Protein AF-A0A520I841-F1 (afdb_monomer_lite)

Foldseek 3Di:
DDPVVVVVVVVVVVVVVCVVPVDDDPVCPVVVVVVVVVVVD

Structure (mmCIF, N/CA/C/O backbone):
data_AF-A0A520I841-F1
#
_entry.id   AF-A0A520I841-F1
#
loop_
_atom_site.group_PDB
_atom_site.id
_atom_site.type_symbol
_atom_site.label_atom_id
_atom_site.label_alt_id
_atom_site.label_comp_id
_atom_site.label_asym_id
_atom_site.label_entity_id
_atom_site.label_seq_id
_atom_site.pdbx_PDB_ins_code
_atom_site.Cartn_x
_atom_site.Cartn_y
_atom_site.Cartn_z
_atom_site.occupancy
_atom_site.B_iso_or_equiv
_atom_site.auth_seq_id
_atom_site.auth_comp_id
_atom_site.auth_asym_id
_atom_site.auth_atom_id
_atom_site.pdbx_PDB_model_num
ATOM 1 N N . MET A 1 1 ? 18.579 -3.911 -14.513 1.00 75.31 1 MET A N 1
ATOM 2 C CA . MET A 1 1 ? 17.160 -3.772 -14.893 1.00 75.31 1 MET A CA 1
ATOM 3 C C . MET A 1 1 ? 17.094 -2.696 -15.949 1.00 75.31 1 MET A C 1
ATOM 5 O O . MET A 1 1 ? 17.643 -1.626 -15.715 1.00 75.31 1 MET A O 1
ATOM 9 N N .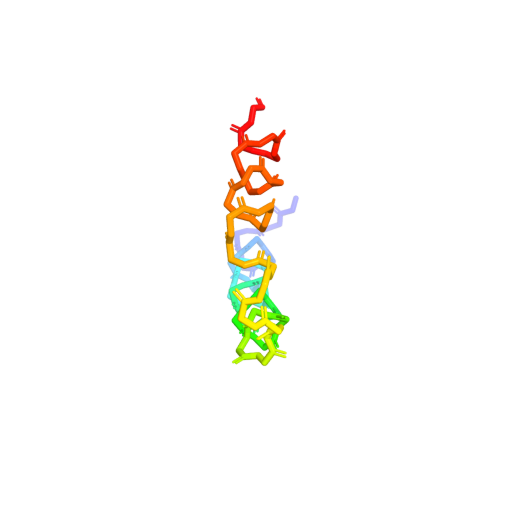 ASP A 1 2 ? 16.492 -2.984 -17.094 1.00 93.94 2 ASP A N 1
ATOM 10 C CA . ASP A 1 2 ? 16.363 -1.997 -18.165 1.00 93.94 2 ASP A CA 1
ATOM 11 C C . ASP A 1 2 ? 15.372 -0.895 -17.775 1.00 93.94 2 ASP A C 1
ATOM 13 O O . ASP A 1 2 ? 14.460 -1.124 -16.978 1.00 93.94 2 ASP A O 1
ATOM 17 N N . PH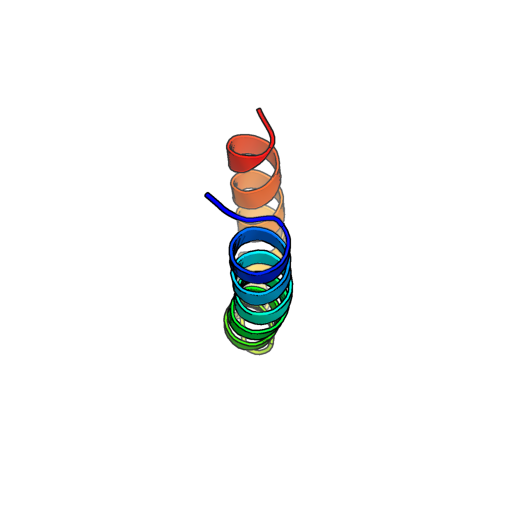E A 1 3 ? 15.524 0.302 -18.349 1.00 93.75 3 PHE A N 1
ATOM 18 C CA . PHE A 1 3 ? 14.663 1.455 -18.050 1.00 93.75 3 PHE A CA 1
ATOM 19 C C . PHE A 1 3 ? 13.169 1.129 -18.209 1.00 93.75 3 PHE A C 1
ATOM 21 O O . PHE A 1 3 ? 12.364 1.464 -17.345 1.00 93.75 3 PHE A O 1
ATOM 28 N N . ILE A 1 4 ? 12.814 0.403 -19.273 1.00 95.31 4 ILE A N 1
ATOM 29 C CA . ILE A 1 4 ? 11.435 -0.022 -19.550 1.00 95.31 4 ILE A CA 1
ATOM 30 C C . ILE A 1 4 ? 10.904 -0.946 -18.443 1.00 95.31 4 ILE A C 1
ATOM 32 O O . ILE A 1 4 ? 9.740 -0.839 -18.064 1.00 95.31 4 ILE A O 1
ATOM 36 N N . ALA A 1 5 ? 11.752 -1.816 -17.886 1.00 95.50 5 ALA A N 1
ATOM 37 C CA . ALA A 1 5 ? 11.375 -2.705 -16.791 1.00 95.50 5 ALA A CA 1
ATOM 38 C C . ALA A 1 5 ? 11.183 -1.943 -15.469 1.00 95.50 5 ALA A C 1
ATOM 40 O O . ALA A 1 5 ? 10.251 -2.224 -14.725 1.00 95.50 5 ALA A O 1
ATOM 41 N N . ILE A 1 6 ? 12.023 -0.946 -15.176 1.00 96.56 6 ILE A N 1
ATOM 42 C CA . ILE A 1 6 ? 11.856 -0.106 -13.976 1.00 96.56 6 ILE A CA 1
ATOM 43 C C . ILE A 1 6 ? 10.582 0.740 -14.092 1.00 96.56 6 ILE A C 1
ATOM 45 O O . ILE A 1 6 ? 9.819 0.845 -13.133 1.00 96.56 6 ILE A O 1
ATOM 4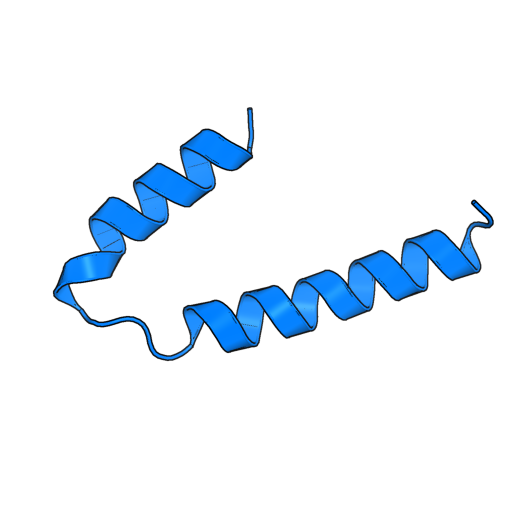9 N N . LEU A 1 7 ? 10.319 1.301 -15.275 1.00 96.88 7 LEU A N 1
ATOM 50 C CA . LEU A 1 7 ? 9.125 2.098 -15.540 1.00 96.88 7 LEU A CA 1
ATOM 51 C C . LEU A 1 7 ? 7.838 1.262 -15.435 1.00 96.88 7 LEU A C 1
ATOM 53 O O . LEU A 1 7 ? 6.851 1.731 -14.869 1.00 96.88 7 LEU A O 1
ATOM 57 N N . SER A 1 8 ? 7.841 0.016 -15.916 1.00 96.06 8 SER A N 1
ATOM 58 C CA . SER A 1 8 ? 6.683 -0.875 -15.777 1.00 96.06 8 SER A CA 1
ATOM 59 C C . SER A 1 8 ? 6.432 -1.285 -14.323 1.00 96.06 8 SER A C 1
ATOM 61 O O . SER A 1 8 ? 5.281 -1.258 -13.881 1.00 96.06 8 SER A O 1
ATOM 63 N N . ILE A 1 9 ? 7.489 -1.586 -13.556 1.00 96.12 9 ILE A N 1
ATOM 64 C CA . ILE A 1 9 ? 7.400 -1.871 -12.114 1.00 96.12 9 ILE A CA 1
ATOM 65 C C . ILE A 1 9 ? 6.855 -0.656 -11.359 1.00 96.12 9 ILE A C 1
ATOM 67 O O . ILE A 1 9 ? 5.972 -0.815 -10.520 1.00 96.12 9 ILE A O 1
ATOM 71 N N . PHE A 1 10 ? 7.327 0.551 -11.677 1.00 96.75 10 PHE A N 1
ATOM 72 C CA . PHE A 1 10 ? 6.852 1.789 -11.059 1.00 96.75 10 PHE A CA 1
ATOM 73 C C . PHE A 1 10 ? 5.347 1.992 -11.268 1.00 96.75 10 PHE A C 1
ATOM 75 O O . PHE A 1 10 ? 4.601 2.162 -10.304 1.00 96.75 10 PHE A O 1
ATOM 82 N N . VAL A 1 11 ? 4.888 1.902 -12.519 1.00 97.56 11 VAL A N 1
ATOM 83 C CA . VAL A 1 11 ? 3.468 2.066 -12.855 1.00 97.56 11 VAL A CA 1
ATOM 84 C C . VAL A 1 11 ? 2.614 0.997 -12.164 1.00 97.56 11 VAL A C 1
ATOM 86 O O . VAL A 1 11 ? 1.582 1.320 -11.575 1.00 97.56 11 VAL A O 1
ATOM 89 N N . MET A 1 12 ? 3.057 -0.264 -12.168 1.00 97.00 12 MET A N 1
ATOM 90 C CA . MET A 1 12 ? 2.356 -1.353 -11.479 1.00 97.00 12 MET A CA 1
ATOM 91 C C . MET A 1 12 ? 2.299 -1.153 -9.961 1.00 97.00 12 MET A C 1
ATOM 93 O O . MET A 1 12 ? 1.247 -1.370 -9.359 1.00 97.00 12 MET A O 1
ATOM 97 N N . ALA A 1 13 ? 3.384 -0.689 -9.339 1.00 96.44 13 ALA A N 1
ATOM 98 C CA . ALA A 1 13 ? 3.422 -0.405 -7.908 1.00 96.44 13 ALA A CA 1
ATOM 99 C C . ALA A 1 13 ? 2.426 0.700 -7.511 1.00 96.44 13 ALA A C 1
ATOM 101 O O . ALA A 1 13 ? 1.748 0.564 -6.490 1.00 96.44 13 ALA A O 1
ATOM 102 N N . CYS A 1 14 ? 2.266 1.747 -8.333 1.00 96.50 14 CYS A N 1
ATOM 103 C CA . CYS A 1 14 ? 1.260 2.789 -8.106 1.00 96.50 14 CYS A CA 1
ATOM 104 C C . CYS A 1 14 ? -0.170 2.230 -8.122 1.00 96.50 14 CYS A C 1
ATOM 106 O O . CYS A 1 14 ? -0.953 2.535 -7.221 1.00 96.50 14 CYS A O 1
ATOM 108 N N . PHE A 1 15 ? -0.508 1.391 -9.109 1.00 96.62 15 PHE A N 1
ATOM 109 C CA . PHE A 1 15 ? -1.831 0.762 -9.178 1.00 96.62 15 PHE A CA 1
ATOM 110 C C . PHE A 1 15 ? -2.101 -0.119 -7.957 1.00 96.62 15 PHE A C 1
ATOM 112 O O . PHE A 1 15 ? -3.152 0.010 -7.331 1.00 96.62 15 PHE A O 1
ATOM 119 N N . VAL A 1 16 ? -1.149 -0.977 -7.583 1.00 95.56 16 VAL A N 1
ATOM 120 C CA . VAL A 1 16 ? -1.297 -1.863 -6.420 1.00 95.56 16 VAL A CA 1
ATOM 121 C C . VAL A 1 16 ? -1.471 -1.055 -5.133 1.00 95.56 16 VAL A C 1
ATOM 123 O O . VAL A 1 16 ? -2.407 -1.316 -4.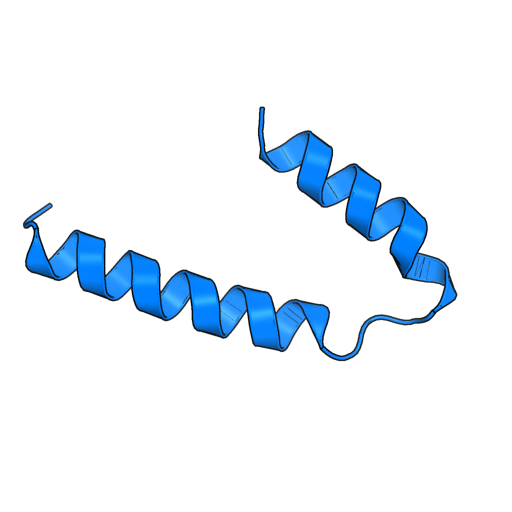380 1.00 95.56 16 VAL A O 1
ATOM 126 N N . GLY A 1 17 ? -0.633 -0.040 -4.899 1.00 94.62 17 GLY A N 1
ATOM 127 C CA . GLY A 1 17 ? -0.736 0.811 -3.711 1.00 94.62 17 GLY A CA 1
ATOM 128 C C . GLY A 1 17 ? -2.087 1.524 -3.608 1.00 94.62 17 GLY A C 1
ATOM 129 O O . GLY A 1 17 ? -2.685 1.573 -2.534 1.00 94.62 17 GLY A O 1
ATOM 130 N N . TYR A 1 18 ? -2.614 2.005 -4.734 1.00 94.75 18 TYR A N 1
ATOM 131 C CA . TYR A 1 18 ? -3.923 2.646 -4.789 1.00 94.75 18 TYR A CA 1
ATOM 132 C C . TYR A 1 18 ? -5.071 1.696 -4.416 1.00 94.75 18 TYR A C 1
ATOM 134 O O . TYR A 1 18 ? -5.887 2.029 -3.555 1.00 94.75 18 TYR A O 1
ATOM 142 N N . TYR A 1 19 ? -5.108 0.491 -4.996 1.00 94.44 19 TYR A N 1
ATOM 143 C CA . TYR A 1 19 ? -6.141 -0.501 -4.668 1.00 94.44 19 TYR A CA 1
ATOM 144 C C . TYR A 1 19 ? -6.055 -0.994 -3.219 1.00 94.44 19 TYR A C 1
ATOM 146 O O . TYR A 1 19 ? -7.088 -1.240 -2.601 1.00 94.44 19 TYR A O 1
ATOM 154 N N . VAL A 1 20 ? -4.847 -1.105 -2.661 1.00 91.75 20 VAL A N 1
ATOM 155 C CA . VAL A 1 20 ? -4.639 -1.532 -1.267 1.00 91.75 20 VAL A CA 1
ATOM 156 C C . VAL A 1 20 ? -5.178 -0.502 -0.268 1.00 91.75 20 VAL A C 1
ATOM 158 O O . VAL A 1 20 ? -5.712 -0.883 0.772 1.00 91.75 20 VAL A O 1
ATOM 161 N N . VAL A 1 21 ? -5.075 0.795 -0.572 1.00 93.19 21 VAL A N 1
ATOM 162 C CA . VAL A 1 21 ? -5.501 1.870 0.344 1.00 93.19 21 VAL A CA 1
ATOM 163 C C . VAL A 1 21 ? -6.979 2.254 0.172 1.00 93.19 21 VAL A C 1
ATOM 165 O O . VAL A 1 21 ? -7.578 2.770 1.116 1.00 93.19 21 VAL A O 1
ATOM 168 N N . TRP A 1 22 ? -7.600 1.982 -0.984 1.00 90.62 22 TRP A N 1
ATOM 169 C CA . TRP A 1 22 ? -8.946 2.480 -1.328 1.00 90.62 22 TRP A CA 1
ATOM 170 C C . TRP A 1 22 ? -10.027 2.145 -0.278 1.00 90.62 22 TRP A C 1
ATOM 172 O O . TRP A 1 22 ? -10.927 2.949 -0.041 1.00 90.62 22 TRP A O 1
ATOM 182 N N . SER A 1 23 ? -9.961 0.991 0.390 1.00 85.31 23 SER A N 1
ATOM 183 C CA . SER A 1 23 ? -11.020 0.528 1.308 1.00 85.31 23 SER A CA 1
ATOM 184 C C . SER A 1 23 ? -10.517 0.183 2.709 1.00 85.31 23 SER A C 1
ATOM 186 O O . SER A 1 23 ? -10.945 -0.804 3.308 1.00 85.31 23 SER A O 1
ATOM 188 N N . VAL A 1 24 ? -9.612 0.999 3.252 1.00 88.44 24 VAL A N 1
ATOM 189 C CA . VAL A 1 24 ? -9.188 0.866 4.654 1.00 88.44 24 VAL A CA 1
ATOM 190 C C . VAL A 1 24 ? -10.311 1.268 5.614 1.00 88.44 24 VAL A C 1
ATOM 192 O O . VAL A 1 24 ? -11.115 2.155 5.327 1.00 88.44 24 VAL A O 1
ATOM 195 N N . THR A 1 25 ? -10.387 0.620 6.779 1.00 89.19 25 THR A N 1
ATOM 196 C CA . THR A 1 25 ? -11.384 0.992 7.790 1.00 89.19 25 THR A CA 1
ATOM 197 C C . THR A 1 25 ? -11.052 2.369 8.388 1.00 89.19 25 THR A C 1
ATOM 199 O O . THR A 1 25 ? -9.874 2.677 8.586 1.00 89.19 25 THR A O 1
ATOM 202 N N . PRO A 1 26 ? -12.049 3.206 8.740 1.00 84.62 26 PRO A N 1
ATOM 203 C CA . PRO A 1 26 ? -11.797 4.573 9.212 1.00 84.62 26 PRO A CA 1
ATOM 204 C C . PRO A 1 26 ? -10.894 4.673 10.452 1.00 84.62 26 PRO A C 1
ATOM 206 O O . PRO A 1 26 ? -10.150 5.637 10.609 1.00 84.62 26 PRO A O 1
ATOM 209 N N . ALA A 1 27 ? -10.912 3.653 11.315 1.00 91.12 27 ALA A N 1
ATOM 210 C CA . ALA A 1 27 ? -10.052 3.571 12.495 1.00 91.12 27 ALA A CA 1
ATOM 211 C C . ALA A 1 27 ? -8.559 3.385 12.153 1.00 91.12 27 ALA A C 1
ATOM 213 O O . ALA A 1 27 ? -7.705 3.609 13.008 1.00 91.12 27 ALA A O 1
ATOM 214 N N . LEU A 1 28 ? -8.237 2.973 10.922 1.00 90.88 28 LEU A N 1
ATOM 215 C CA . LEU A 1 28 ? -6.880 2.646 10.497 1.00 90.88 28 LEU A CA 1
ATOM 216 C C . LEU A 1 28 ? -6.162 3.783 9.758 1.00 90.88 28 LEU A C 1
ATOM 218 O O . LEU A 1 28 ? -4.990 3.617 9.449 1.00 90.88 28 LEU A O 1
ATOM 222 N N . HIS A 1 29 ? -6.771 4.946 9.504 1.00 91.81 29 HIS A N 1
ATOM 223 C CA . HIS A 1 29 ? -6.065 6.026 8.789 1.00 91.81 29 HIS A CA 1
ATOM 224 C C . HIS A 1 29 ? -4.828 6.544 9.539 1.00 91.81 29 HIS A C 1
ATOM 226 O O . HIS A 1 29 ? -3.786 6.774 8.924 1.00 91.81 29 HIS A O 1
ATOM 232 N N . THR A 1 30 ? -4.913 6.699 10.864 1.00 93.19 30 THR A N 1
ATOM 233 C CA . THR A 1 30 ? -3.783 7.150 11.689 1.00 93.19 30 THR A CA 1
ATOM 234 C C . THR A 1 30 ? -2.662 6.106 11.792 1.00 93.19 30 THR A C 1
ATOM 236 O O . THR A 1 30 ? -1.510 6.483 11.562 1.00 93.19 30 THR A O 1
ATOM 239 N N . PRO A 1 31 ? -2.918 4.802 12.041 1.00 90.75 31 PRO A N 1
ATOM 240 C CA . PRO A 1 31 ? -1.854 3.803 11.978 1.00 90.75 31 PRO A CA 1
ATOM 241 C C . PRO A 1 31 ? -1.353 3.554 10.547 1.00 90.75 31 PRO A C 1
ATOM 243 O O . PRO A 1 31 ? -0.163 3.310 10.377 1.00 90.75 31 PRO A O 1
ATOM 246 N N . LEU A 1 32 ? -2.191 3.674 9.509 1.00 92.06 32 LEU A N 1
ATOM 247 C CA . LEU A 1 32 ? -1.758 3.558 8.108 1.00 92.06 32 LEU A CA 1
ATOM 248 C C . LEU A 1 32 ? -0.725 4.635 7.766 1.00 92.06 32 LEU A C 1
ATOM 250 O O . LEU A 1 32 ? 0.311 4.325 7.186 1.00 92.06 32 LEU A O 1
ATOM 254 N N . MET A 1 33 ? -0.973 5.877 8.189 1.00 92.44 33 MET A N 1
ATOM 255 C CA . MET A 1 33 ? -0.030 6.983 8.016 1.00 92.44 33 MET A CA 1
ATOM 256 C C . MET A 1 33 ? 1.303 6.720 8.738 1.00 92.44 33 MET A C 1
ATOM 258 O O . MET A 1 33 ? 2.370 7.008 8.190 1.00 92.44 33 MET A O 1
ATOM 262 N N . ALA A 1 34 ? 1.260 6.134 9.940 1.00 94.81 34 ALA A N 1
ATOM 263 C CA . ALA A 1 34 ? 2.464 5.746 10.675 1.00 94.81 34 ALA A CA 1
ATOM 264 C C . ALA A 1 34 ? 3.263 4.651 9.943 1.00 94.81 34 ALA A C 1
ATOM 266 O O . ALA A 1 34 ? 4.483 4.761 9.825 1.00 94.81 34 ALA A O 1
ATOM 267 N N . VAL A 1 35 ? 2.587 3.635 9.395 1.00 91.75 35 VAL A N 1
ATOM 268 C CA . VAL A 1 35 ? 3.232 2.556 8.626 1.00 91.75 35 VAL A CA 1
ATOM 269 C C . VAL A 1 35 ? 3.857 3.090 7.335 1.00 91.75 35 VAL A C 1
ATOM 271 O O . VAL A 1 35 ? 4.996 2.743 7.034 1.00 91.75 35 VAL A O 1
ATOM 274 N N . THR A 1 36 ? 3.184 3.980 6.595 1.00 94.50 36 THR A N 1
ATOM 275 C CA . THR A 1 36 ? 3.777 4.573 5.381 1.00 94.50 36 THR A CA 1
ATOM 276 C C . THR A 1 36 ? 4.999 5.440 5.684 1.00 94.50 36 THR A C 1
ATOM 278 O O . THR A 1 36 ? 5.936 5.459 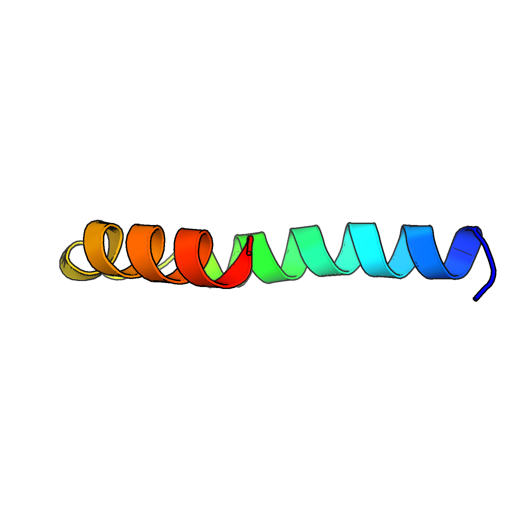4.891 1.00 94.50 36 THR A O 1
ATOM 281 N N . ASN A 1 37 ? 5.026 6.113 6.840 1.00 94.38 37 ASN A N 1
ATOM 282 C CA . ASN A 1 37 ? 6.191 6.884 7.282 1.00 94.38 37 ASN A CA 1
ATOM 283 C C . ASN A 1 37 ? 7.376 5.957 7.616 1.00 94.38 37 ASN A C 1
ATOM 285 O O . ASN A 1 37 ? 8.489 6.193 7.153 1.00 94.38 37 ASN A O 1
ATOM 289 N N . ALA A 1 38 ? 7.113 4.844 8.312 1.00 95.25 38 ALA A N 1
ATOM 290 C CA . ALA A 1 38 ? 8.116 3.824 8.627 1.00 95.25 38 ALA A CA 1
ATOM 291 C C . ALA A 1 38 ? 8.695 3.098 7.395 1.00 95.25 38 ALA A C 1
ATOM 293 O O . ALA A 1 38 ? 9.796 2.571 7.476 1.00 95.25 38 ALA A O 1
ATOM 294 N N . ILE A 1 39 ? 7.975 3.048 6.267 1.00 92.88 39 ILE A N 1
ATOM 295 C CA . ILE A 1 39 ? 8.467 2.452 5.009 1.00 92.88 39 ILE A CA 1
ATOM 296 C C . ILE A 1 39 ? 9.333 3.439 4.205 1.00 92.88 39 ILE A C 1
ATOM 298 O O . ILE A 1 39 ? 10.148 3.007 3.396 1.00 92.88 39 ILE A O 1
ATOM 302 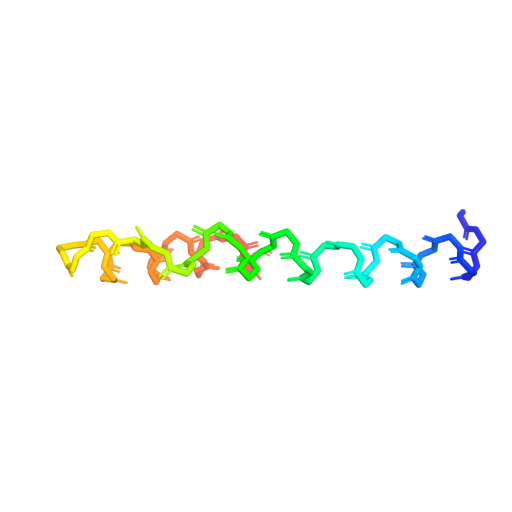N N . SER A 1 40 ? 9.163 4.755 4.392 1.00 89.88 40 SER A N 1
ATOM 303 C CA . SER A 1 40 ? 9.891 5.770 3.607 1.00 89.88 40 SER A CA 1
ATOM 304 C C . SER A 1 40 ? 11.304 6.088 4.116 1.00 89.88 40 SER A C 1
ATOM 306 O O . SER A 1 40 ? 11.981 6.930 3.526 1.00 89.88 40 SER A O 1
ATOM 308 N N . SER A 1 41 ? 11.729 5.430 5.201 1.00 79.25 41 SER A N 1
ATOM 309 C CA . SER A 1 41 ? 13.097 5.474 5.733 1.00 79.25 41 SER A CA 1
ATOM 310 C C . SER A 1 41 ? 14.026 4.532 4.978 1.00 79.25 41 SER A C 1
ATOM 312 O O . SER A 1 41 ? 15.152 4.962 4.653 1.00 79.25 41 SER A O 1
#

Radius of gyration: 13.33 Å; chains: 1; bounding box: 29×11×32 Å

Secondary structure (DSSP, 8-state):
--HHHHHHHHHHHHHHHHHHHTT--GGGHHHHHHHHHHH--

Sequence (41 aa):
MDFIAILSIFVMACFVGYYVVWSVTPALHTPLMAVTNAISS

pLDDT: mean 92.63, std 4.61, range [75.31, 97.56]